Protein AF-A0A1A7XHV9-F1 (afdb_monomer_lite)

Secondary structure (DSSP, 8-state):
--EEEEEEPPPPS-HHHHTTSSS-HHHHHHHHHHHHHHHHHT-TTS----EEEEEE------HHHHHHHHTTTEEEEEEE-TTT--EEEEEEEESSTT--EEEEE-SS-EEETTGGGGTGGGGGGGGGG--TGGGGTTT--PPP--SPP--S--S-TTS--

Sequence (161 aa):
GVDLVNIHLFHDASNLIACNSSPSVYSGNRKNALRYVINRISDSRYTALPFFLFGDFNFRLDTLSVVEHLSIETEVQTVKKDSSNEVEKIICEEKDSTHQLVLHIEEKLFEYLHEAIFREDNGKALLKYDKEVRAFRDVIREEDIKFPPSYPYSEDHNQPT

Structure (mmCIF, N/CA/C/O backbone):
data_AF-A0A1A7XHV9-F1
#
_entry.id   AF-A0A1A7XHV9-F1
#
loop_
_atom_site.group_PDB
_atom_site.id
_atom_site.type_symbol
_atom_site.label_atom_id
_atom_site.label_alt_id
_atom_site.label_comp_id
_atom_site.label_asym_id
_atom_site.label_entity_id
_atom_site.label_seq_id
_atom_site.pdbx_PDB_ins_code
_atom_site.Cartn_x
_atom_site.Cartn_y
_atom_site.Cartn_z
_atom_site.occupancy
_atom_site.B_iso_or_equiv
_atom_site.auth_seq_id
_atom_site.auth_comp_id
_atom_site.auth_asym_id
_atom_site.auth_atom_id
_atom_site.pdbx_PDB_model_num
ATOM 1 N N . GLY A 1 1 ? 23.349 -9.654 -23.144 1.00 86.81 1 GLY A N 1
ATOM 2 C CA . GLY A 1 1 ? 23.500 -9.303 -21.720 1.00 86.81 1 GLY A CA 1
ATOM 3 C C . GLY A 1 1 ? 22.128 -9.205 -21.094 1.00 86.81 1 GLY A C 1
ATOM 4 O O . GLY A 1 1 ? 21.147 -9.318 -21.821 1.00 86.81 1 GLY A O 1
ATOM 5 N N . VAL A 1 2 ? 22.074 -9.026 -19.782 1.00 92.75 2 VAL A N 1
ATOM 6 C CA . VAL A 1 2 ? 20.850 -8.767 -19.020 1.00 92.75 2 VAL A CA 1
ATOM 7 C C . VAL A 1 2 ? 21.150 -7.641 -18.040 1.00 92.75 2 VAL A C 1
ATOM 9 O O . VAL A 1 2 ? 22.255 -7.610 -17.495 1.00 92.75 2 VAL A O 1
ATOM 12 N N . ASP A 1 3 ? 20.189 -6.752 -17.822 1.00 93.12 3 ASP A N 1
ATOM 13 C CA . ASP A 1 3 ? 20.319 -5.684 -16.836 1.00 93.12 3 ASP A CA 1
ATOM 14 C C . ASP A 1 3 ? 19.676 -6.098 -15.509 1.00 93.12 3 ASP A C 1
ATOM 16 O O . ASP A 1 3 ? 18.573 -6.642 -15.458 1.00 93.12 3 ASP A O 1
ATOM 20 N N . LEU A 1 4 ? 20.384 -5.841 -14.413 1.00 95.06 4 LEU A N 1
ATOM 21 C CA . LEU A 1 4 ? 19.911 -6.073 -13.053 1.00 95.06 4 LEU A CA 1
ATOM 22 C C . LEU A 1 4 ? 19.724 -4.710 -12.392 1.00 95.06 4 LEU A C 1
ATOM 24 O O . LEU A 1 4 ? 20.699 -3.989 -12.179 1.00 95.06 4 LEU A O 1
ATOM 28 N N . VAL A 1 5 ? 18.480 -4.344 -12.092 1.00 95.19 5 VAL A N 1
ATOM 29 C CA . VAL A 1 5 ? 18.136 -3.006 -11.601 1.00 95.19 5 VAL A CA 1
ATOM 30 C C . VAL A 1 5 ? 17.547 -3.115 -10.200 1.00 95.19 5 VAL A C 1
ATOM 32 O O . VAL A 1 5 ? 16.397 -3.515 -10.024 1.00 95.19 5 VAL A O 1
ATOM 35 N N . ASN A 1 6 ? 18.350 -2.733 -9.208 1.00 96.06 6 ASN A N 1
ATOM 36 C CA . ASN A 1 6 ? 17.900 -2.597 -7.828 1.00 96.06 6 ASN A CA 1
ATOM 37 C C . ASN A 1 6 ? 17.185 -1.249 -7.641 1.00 96.06 6 ASN A C 1
ATOM 39 O O . ASN A 1 6 ? 17.755 -0.201 -7.955 1.00 96.06 6 ASN A O 1
ATOM 43 N N . ILE A 1 7 ? 15.958 -1.266 -7.130 1.00 96.50 7 ILE A N 1
ATOM 44 C CA . ILE A 1 7 ? 15.119 -0.087 -6.919 1.00 96.50 7 ILE A CA 1
ATOM 45 C C . ILE A 1 7 ? 14.719 -0.015 -5.449 1.00 96.50 7 ILE A C 1
ATOM 47 O O . ILE A 1 7 ? 14.233 -0.984 -4.876 1.00 96.50 7 ILE A O 1
ATOM 51 N N . HIS A 1 8 ? 14.873 1.171 -4.865 1.00 97.31 8 HIS A N 1
ATOM 52 C CA . HIS A 1 8 ? 14.339 1.500 -3.550 1.00 97.31 8 HIS A CA 1
ATOM 53 C C . HIS A 1 8 ? 13.420 2.718 -3.691 1.00 97.31 8 HIS A C 1
ATOM 55 O O . HIS A 1 8 ? 13.885 3.815 -4.011 1.00 97.31 8 HIS A O 1
ATOM 61 N N . LEU A 1 9 ? 12.112 2.520 -3.522 1.00 97.19 9 LEU A N 1
ATOM 62 C CA . LEU A 1 9 ? 11.129 3.607 -3.540 1.00 97.19 9 LEU A CA 1
ATOM 63 C C . LEU A 1 9 ? 10.831 4.076 -2.115 1.00 97.19 9 LEU A C 1
ATOM 65 O O . LEU A 1 9 ? 11.051 3.360 -1.145 1.00 97.19 9 LEU A O 1
ATOM 69 N N . PHE A 1 10 ? 10.311 5.293 -1.990 1.00 96.38 10 PHE A N 1
ATOM 70 C CA . PHE A 1 10 ? 9.979 5.873 -0.693 1.00 96.38 10 PHE A CA 1
ATOM 71 C C . PHE A 1 10 ? 8.823 5.115 -0.009 1.00 96.38 10 PHE A C 1
ATOM 73 O O . PHE A 1 10 ? 7.878 4.641 -0.651 1.00 96.38 10 PHE A O 1
ATOM 80 N N . HIS A 1 11 ? 8.895 5.048 1.318 1.00 94.69 11 HIS A N 1
ATOM 81 C CA . HIS A 1 11 ? 7.859 4.477 2.169 1.00 94.69 11 HIS A CA 1
ATOM 82 C C . HIS A 1 11 ? 6.734 5.484 2.453 1.00 94.69 11 HIS A C 1
ATOM 84 O O . HIS A 1 11 ? 6.884 6.696 2.273 1.00 94.69 11 HIS A O 1
ATOM 90 N N . ASP A 1 12 ? 5.606 4.988 2.958 1.00 96.56 12 ASP A N 1
ATOM 91 C CA . ASP A 1 12 ? 4.508 5.842 3.412 1.00 96.56 12 ASP A CA 1
ATOM 92 C C . ASP A 1 12 ? 4.962 6.690 4.608 1.00 96.56 12 ASP A C 1
ATOM 94 O O . ASP A 1 12 ? 5.606 6.200 5.544 1.00 96.56 12 ASP A O 1
ATOM 98 N N . ALA A 1 13 ? 4.642 7.984 4.584 1.00 96.31 13 ALA A N 1
ATOM 99 C CA . ALA A 1 13 ? 4.944 8.862 5.709 1.00 96.31 13 ALA A CA 1
ATOM 100 C C . ALA A 1 13 ? 3.916 8.715 6.842 1.00 96.31 13 ALA A C 1
ATOM 102 O O . ALA A 1 13 ? 4.287 8.920 7.990 1.00 96.31 13 ALA A O 1
ATOM 103 N N . SER A 1 14 ? 2.677 8.312 6.548 1.00 97.38 14 SER A N 1
ATOM 104 C CA . SER A 1 14 ? 1.610 8.180 7.542 1.00 97.38 14 SER A CA 1
ATOM 105 C C . SER A 1 14 ? 0.632 7.069 7.170 1.00 97.38 14 SER A C 1
ATOM 107 O O . SER A 1 14 ? 0.031 7.118 6.093 1.00 97.38 14 SER A O 1
ATOM 109 N N . ASN A 1 15 ? 0.410 6.106 8.069 1.00 97.25 15 ASN A N 1
ATOM 110 C CA . ASN A 1 15 ? -0.617 5.077 7.859 1.00 97.25 15 ASN A CA 1
ATOM 111 C C . ASN A 1 15 ? -2.023 5.695 7.799 1.00 97.25 15 ASN A C 1
ATOM 113 O O . ASN A 1 15 ? -2.859 5.256 7.013 1.00 97.25 15 ASN A O 1
ATOM 117 N N . LEU A 1 16 ? -2.265 6.767 8.558 1.00 97.31 16 LEU A N 1
ATOM 118 C CA . LEU A 1 16 ? -3.538 7.493 8.562 1.00 97.31 16 LEU A CA 1
ATOM 119 C C . LEU A 1 16 ? -3.815 8.148 7.205 1.00 97.31 16 LEU A C 1
ATOM 121 O O . LEU A 1 16 ? -4.912 8.025 6.671 1.00 97.31 16 LEU A O 1
ATOM 125 N N . ILE A 1 17 ? -2.804 8.776 6.593 1.00 96.94 17 ILE A N 1
ATOM 126 C CA . ILE A 1 17 ? -2.943 9.331 5.237 1.00 96.94 17 ILE A CA 1
ATOM 127 C C . ILE A 1 17 ? -3.172 8.212 4.217 1.00 96.94 17 ILE A C 1
ATOM 129 O O . ILE A 1 17 ? -3.965 8.385 3.291 1.00 96.94 17 ILE A O 1
ATOM 133 N N . ALA A 1 18 ? -2.522 7.058 4.390 1.00 97.12 18 ALA A N 1
ATOM 134 C CA . ALA A 1 18 ? -2.743 5.904 3.525 1.00 97.12 18 ALA A CA 1
ATOM 135 C C . ALA A 1 18 ? -4.182 5.356 3.610 1.00 97.12 18 ALA A C 1
ATOM 137 O O . ALA A 1 18 ? -4.674 4.815 2.622 1.00 97.12 18 ALA A O 1
ATOM 138 N N . CYS A 1 19 ? -4.872 5.549 4.740 1.00 96.44 19 CYS A N 1
ATOM 139 C CA . CYS A 1 19 ? -6.276 5.172 4.927 1.00 96.44 19 CYS A CA 1
ATOM 140 C C . CYS A 1 19 ? -7.277 6.156 4.298 1.00 96.44 19 CYS A C 1
ATOM 142 O O . CYS A 1 19 ? -8.448 5.824 4.182 1.00 96.44 19 CYS A O 1
ATOM 144 N N . ASN A 1 20 ? -6.873 7.360 3.882 1.00 94.88 20 ASN A N 1
ATOM 145 C CA . ASN A 1 20 ? -7.834 8.377 3.427 1.00 94.88 20 ASN A CA 1
ATOM 146 C C . ASN A 1 20 ? -8.436 8.100 2.040 1.00 94.88 20 ASN A C 1
ATOM 148 O O . ASN A 1 20 ? -9.478 8.663 1.700 1.00 94.88 20 ASN A O 1
ATOM 152 N N . SER A 1 21 ? -7.772 7.297 1.203 1.00 95.88 21 SER A N 1
ATOM 153 C CA . SER A 1 21 ? -8.228 7.019 -0.159 1.00 95.88 21 SER A CA 1
ATOM 154 C C . SER A 1 21 ? -7.708 5.688 -0.693 1.00 95.88 21 SER A C 1
ATOM 156 O O . SER A 1 21 ? -6.637 5.217 -0.319 1.00 95.88 21 SER A O 1
ATOM 158 N N . SER A 1 22 ? -8.452 5.123 -1.644 1.00 94.62 22 SER A N 1
ATOM 159 C CA . SER A 1 22 ? -8.093 3.921 -2.394 1.00 94.62 22 SER A CA 1
ATOM 160 C C . SER A 1 22 ? -7.984 4.274 -3.889 1.00 94.62 22 SER A C 1
ATOM 162 O O . SER A 1 22 ? -9.007 4.575 -4.510 1.00 94.62 22 SER A O 1
ATOM 164 N N . PRO A 1 23 ? -6.780 4.267 -4.499 1.00 94.69 23 PRO A N 1
ATOM 165 C CA . PRO A 1 23 ? -5.467 4.073 -3.874 1.00 94.69 23 PRO A CA 1
ATOM 166 C C . PRO A 1 23 ? -5.023 5.290 -3.041 1.00 94.69 23 PRO A C 1
ATOM 168 O O . PRO A 1 23 ? -5.560 6.393 -3.184 1.00 94.69 23 PRO A O 1
ATOM 171 N N . SER A 1 24 ? -4.005 5.108 -2.198 1.00 96.56 24 SER A N 1
ATOM 172 C CA . SER A 1 24 ? -3.414 6.204 -1.423 1.00 96.56 24 SER A CA 1
ATOM 173 C C . SER A 1 24 ? -2.564 7.137 -2.295 1.00 96.56 24 SER A C 1
ATOM 175 O O . SER A 1 24 ? -2.094 6.774 -3.379 1.00 96.56 24 SER A O 1
ATOM 177 N N . VAL A 1 25 ? -2.292 8.346 -1.793 1.00 97.19 25 VAL A N 1
ATOM 178 C CA . VAL A 1 25 ? -1.363 9.285 -2.449 1.00 97.19 25 VAL A CA 1
ATOM 179 C C . VAL A 1 25 ? 0.047 8.695 -2.597 1.00 97.19 25 VAL A C 1
ATOM 181 O O . VAL A 1 25 ? 0.701 8.902 -3.621 1.00 97.19 25 VAL A O 1
ATOM 184 N N . TYR A 1 26 ? 0.509 7.908 -1.619 1.00 97.75 26 TYR A N 1
ATOM 185 C CA . TYR A 1 26 ? 1.831 7.278 -1.653 1.00 97.75 26 TYR A CA 1
ATOM 186 C C . TYR A 1 26 ? 1.934 6.240 -2.769 1.00 97.75 26 TYR A C 1
ATOM 188 O O . TYR A 1 26 ? 2.910 6.243 -3.519 1.00 97.75 26 TYR A O 1
ATOM 196 N N . SER A 1 27 ? 0.881 5.440 -2.945 1.00 96.81 27 SER A N 1
ATOM 197 C CA . SER A 1 27 ? 0.750 4.496 -4.053 1.00 96.81 27 SER A CA 1
ATOM 198 C C . SER A 1 27 ? 0.849 5.196 -5.414 1.00 96.81 27 SER A C 1
ATOM 200 O O . SER A 1 27 ? 1.628 4.798 -6.283 1.00 96.81 27 SER A O 1
ATOM 202 N N . GLY A 1 28 ? 0.140 6.320 -5.584 1.00 96.69 28 GLY A N 1
ATOM 203 C CA . GLY A 1 28 ? 0.221 7.141 -6.797 1.00 96.69 28 GLY A CA 1
ATOM 204 C C . GLY A 1 28 ? 1.627 7.694 -7.058 1.00 96.69 28 GLY A C 1
ATOM 205 O O . GLY A 1 28 ? 2.122 7.656 -8.187 1.00 96.69 28 GLY A O 1
ATOM 206 N N . ASN A 1 29 ? 2.311 8.151 -6.011 1.00 97.44 29 ASN A N 1
ATOM 207 C CA . ASN A 1 29 ? 3.679 8.644 -6.120 1.00 97.44 29 ASN A CA 1
ATOM 208 C C . ASN A 1 29 ? 4.659 7.515 -6.507 1.00 97.44 29 ASN A C 1
ATOM 210 O O . ASN A 1 29 ? 5.523 7.728 -7.362 1.00 97.44 29 ASN A O 1
ATOM 214 N N . ARG A 1 30 ? 4.509 6.302 -5.945 1.00 97.75 30 ARG A N 1
ATOM 215 C CA . ARG A 1 30 ? 5.372 5.149 -6.258 1.00 97.75 30 ARG A CA 1
ATOM 216 C C . ARG A 1 30 ? 5.141 4.688 -7.682 1.00 97.75 30 ARG A C 1
ATOM 218 O O . ARG A 1 30 ? 6.104 4.434 -8.406 1.00 97.75 30 ARG A O 1
ATOM 225 N N . LYS A 1 31 ? 3.875 4.692 -8.116 1.00 97.50 31 LYS A N 1
ATOM 226 C CA . LYS A 1 31 ? 3.494 4.447 -9.505 1.00 97.50 31 LYS A CA 1
ATOM 227 C C . LYS A 1 31 ? 4.269 5.348 -10.465 1.00 97.50 31 LYS A C 1
ATOM 229 O O . LYS A 1 31 ? 4.884 4.858 -11.412 1.00 97.50 31 LYS A O 1
ATOM 234 N N . ASN A 1 32 ? 4.258 6.655 -10.209 1.00 97.81 32 ASN A N 1
ATOM 235 C CA . ASN A 1 32 ? 4.943 7.635 -11.050 1.00 97.81 32 ASN A CA 1
ATOM 236 C C . ASN A 1 32 ? 6.467 7.444 -11.031 1.00 97.81 32 ASN A C 1
ATOM 238 O O . ASN A 1 32 ? 7.095 7.453 -12.091 1.00 97.81 32 ASN A O 1
ATOM 242 N N . ALA A 1 33 ? 7.053 7.219 -9.851 1.00 97.62 33 ALA A N 1
ATOM 243 C CA . ALA A 1 33 ? 8.491 7.015 -9.691 1.00 97.62 33 ALA A CA 1
ATOM 244 C C . ALA A 1 33 ? 8.987 5.761 -10.429 1.00 97.62 33 ALA A C 1
ATOM 246 O O . ALA A 1 33 ? 9.916 5.845 -11.233 1.00 97.62 33 ALA A O 1
ATOM 247 N N . LEU A 1 34 ? 8.336 4.611 -10.231 1.00 97.44 34 LEU A N 1
ATOM 248 C CA . LEU A 1 34 ? 8.731 3.374 -10.902 1.00 97.44 34 LEU A CA 1
ATOM 249 C C . LEU A 1 34 ? 8.507 3.453 -12.415 1.00 97.44 34 LEU A C 1
ATOM 251 O O . LEU A 1 34 ? 9.363 3.024 -13.186 1.00 97.44 34 LEU A O 1
ATOM 255 N N . ARG A 1 35 ? 7.400 4.062 -12.865 1.00 97.31 35 ARG A N 1
ATOM 256 C CA . ARG A 1 35 ? 7.140 4.256 -14.299 1.00 97.31 35 ARG A CA 1
ATOM 257 C C . ARG A 1 35 ? 8.221 5.114 -14.953 1.00 97.31 35 ARG A C 1
ATOM 259 O O . ARG A 1 35 ? 8.656 4.800 -16.058 1.00 97.31 35 ARG A O 1
ATOM 266 N N . TYR A 1 36 ? 8.675 6.164 -14.271 1.00 96.69 36 TYR A N 1
ATOM 267 C CA . TYR A 1 36 ? 9.789 6.984 -14.738 1.00 96.69 36 TYR A CA 1
ATOM 268 C C . TYR A 1 36 ? 11.075 6.158 -14.895 1.00 96.69 36 TYR A C 1
ATOM 270 O O . TYR A 1 36 ? 11.721 6.241 -15.940 1.00 96.69 36 TYR A O 1
ATOM 278 N N . VAL A 1 37 ? 11.413 5.320 -13.908 1.00 95.31 37 VAL A N 1
ATOM 279 C CA . VAL A 1 37 ? 12.592 4.438 -13.974 1.00 95.31 37 VAL A CA 1
ATOM 280 C C . VAL A 1 37 ? 12.484 3.456 -15.143 1.00 95.31 37 VAL A C 1
ATOM 282 O O . VAL A 1 37 ? 13.408 3.390 -15.952 1.00 95.31 37 VAL A O 1
ATOM 285 N N . ILE 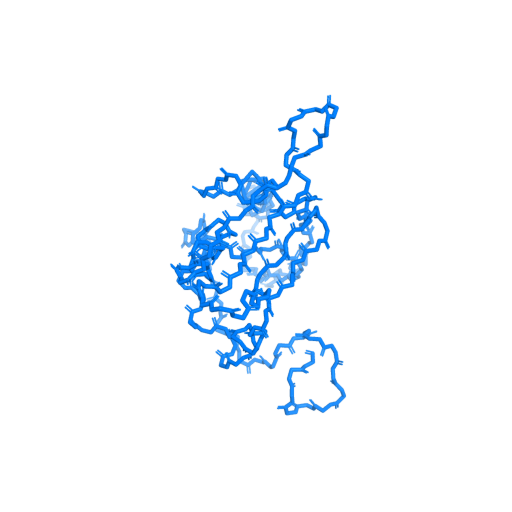A 1 38 ? 11.348 2.764 -15.292 1.00 95.19 38 ILE A N 1
ATOM 286 C CA . ILE A 1 38 ? 11.108 1.806 -16.388 1.00 95.19 38 ILE A CA 1
ATOM 287 C C . ILE A 1 38 ? 11.257 2.485 -17.754 1.00 95.19 38 ILE A C 1
ATOM 289 O O . ILE A 1 38 ? 11.944 1.966 -18.635 1.00 95.19 38 ILE A O 1
ATOM 293 N N . ASN A 1 39 ? 10.669 3.672 -17.926 1.00 94.25 39 ASN A N 1
ATOM 294 C CA . ASN A 1 39 ? 10.779 4.433 -19.170 1.00 94.25 39 ASN A CA 1
ATOM 295 C C . ASN A 1 39 ? 12.225 4.854 -19.464 1.00 94.25 39 ASN A C 1
ATOM 297 O O . ASN A 1 39 ? 12.612 4.949 -20.626 1.00 94.25 39 ASN A O 1
ATOM 301 N N . ARG A 1 40 ? 13.028 5.112 -18.425 1.00 92.81 40 ARG A N 1
ATOM 302 C CA . ARG A 1 40 ? 14.420 5.542 -18.580 1.00 92.81 40 ARG A CA 1
ATOM 303 C C . ARG A 1 40 ? 15.343 4.403 -18.996 1.00 92.81 40 ARG A C 1
ATOM 305 O O . ARG A 1 40 ? 16.225 4.633 -19.817 1.00 92.81 40 ARG A O 1
ATOM 312 N N . ILE A 1 41 ? 15.144 3.208 -18.444 1.00 92.19 41 ILE A N 1
ATOM 313 C CA . ILE A 1 41 ? 15.928 2.017 -18.810 1.00 92.19 41 ILE A CA 1
ATOM 314 C C . ILE A 1 41 ? 15.458 1.398 -20.133 1.00 92.19 41 ILE A C 1
ATOM 316 O O . ILE A 1 41 ? 16.247 0.774 -20.828 1.00 92.19 41 ILE A O 1
ATOM 320 N N . SER A 1 42 ? 14.201 1.635 -20.522 1.00 91.56 42 SER A N 1
ATOM 321 C CA . SER A 1 42 ? 13.618 1.173 -21.795 1.00 91.56 42 SER A CA 1
ATOM 322 C C . SER A 1 42 ? 13.688 2.234 -22.902 1.00 91.56 42 SER A C 1
ATOM 324 O O . SER A 1 42 ? 12.909 2.210 -23.856 1.00 91.56 42 SER A O 1
ATOM 326 N N . ASP A 1 43 ? 14.575 3.218 -22.760 1.00 91.12 43 ASP A N 1
ATOM 327 C CA . ASP A 1 43 ? 14.690 4.339 -23.686 1.00 91.12 43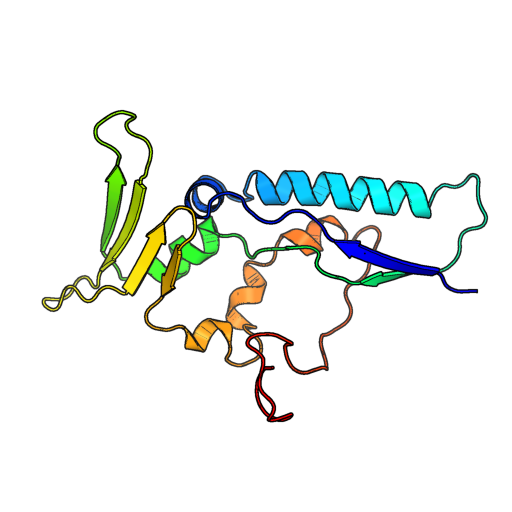 ASP A CA 1
ATOM 328 C C . ASP A 1 43 ? 15.197 3.862 -25.054 1.00 91.12 43 ASP A C 1
ATOM 330 O O . ASP A 1 43 ? 16.329 3.402 -25.195 1.00 91.12 43 ASP A O 1
ATOM 334 N N . SER A 1 44 ? 14.349 4.015 -26.077 1.00 88.75 44 SER A N 1
ATOM 335 C CA . SER A 1 44 ? 14.580 3.541 -27.453 1.00 88.75 44 SER A CA 1
ATOM 336 C C . SER A 1 44 ? 15.855 4.060 -28.130 1.00 88.75 44 SER A C 1
ATOM 338 O O . SER A 1 44 ? 16.246 3.548 -29.177 1.00 88.75 44 SER A O 1
ATOM 340 N N . ARG A 1 45 ? 16.510 5.077 -27.557 1.00 92.88 45 ARG A N 1
ATOM 341 C CA . ARG A 1 45 ? 17.804 5.582 -28.035 1.00 92.88 45 ARG A CA 1
ATOM 342 C C . ARG A 1 45 ? 18.960 4.620 -27.758 1.00 92.88 45 ARG A C 1
ATOM 344 O O . ARG A 1 45 ? 20.024 4.787 -28.350 1.00 92.88 45 ARG A O 1
ATOM 351 N N . TYR A 1 46 ? 18.771 3.652 -26.866 1.00 88.88 46 TYR A N 1
ATOM 352 C CA . TYR A 1 46 ? 19.767 2.653 -26.499 1.00 88.88 46 TYR A CA 1
ATOM 353 C C . TYR A 1 46 ? 19.305 1.252 -26.911 1.00 88.88 46 TYR A C 1
ATOM 355 O O . TYR A 1 46 ? 18.119 1.000 -27.124 1.00 88.88 46 TYR A O 1
ATOM 363 N N . THR A 1 47 ? 20.253 0.322 -27.032 1.00 88.69 47 THR A N 1
ATOM 364 C CA . THR A 1 47 ? 19.941 -1.084 -27.301 1.00 88.69 47 THR A CA 1
ATOM 365 C C . THR A 1 47 ? 19.114 -1.657 -26.156 1.00 88.69 47 THR A C 1
ATOM 367 O O . THR A 1 47 ? 19.584 -1.700 -25.022 1.00 88.69 47 THR A O 1
ATOM 370 N N . ALA A 1 48 ? 17.912 -2.143 -26.460 1.00 87.88 48 ALA A N 1
ATOM 371 C CA . ALA A 1 48 ? 17.070 -2.806 -25.477 1.00 87.88 48 ALA A CA 1
ATOM 372 C C . ALA A 1 48 ? 17.697 -4.139 -25.043 1.00 87.88 48 ALA A C 1
ATOM 374 O O . ALA A 1 48 ? 17.955 -5.019 -25.870 1.00 87.88 48 ALA A O 1
ATOM 375 N N . LEU A 1 49 ? 17.912 -4.291 -23.739 1.00 90.44 49 LEU A N 1
ATOM 376 C CA . LEU A 1 49 ? 18.257 -5.557 -23.107 1.00 90.44 49 LEU A CA 1
ATOM 377 C C . LEU A 1 49 ? 17.099 -6.005 -22.208 1.00 90.44 49 LEU A C 1
ATOM 379 O O . LEU A 1 49 ? 16.401 -5.165 -21.639 1.00 90.44 49 LEU A O 1
ATOM 383 N N . PRO A 1 50 ? 16.878 -7.321 -22.052 1.00 91.94 50 PRO A N 1
ATOM 384 C CA . PRO A 1 50 ? 16.031 -7.824 -20.980 1.00 91.94 50 PRO A CA 1
ATOM 385 C C . PRO A 1 50 ? 16.559 -7.336 -19.627 1.00 91.94 50 PRO A C 1
ATOM 387 O O . PRO A 1 50 ? 17.774 -7.326 -19.414 1.00 91.94 50 PRO A O 1
ATOM 390 N N . PHE A 1 51 ? 15.659 -6.978 -18.712 1.00 93.12 51 PHE A N 1
ATOM 391 C CA . PHE A 1 51 ? 16.025 -6.532 -17.371 1.00 93.12 51 PHE A CA 1
ATOM 392 C C . PHE A 1 51 ? 15.214 -7.241 -16.286 1.00 93.12 51 PHE A C 1
ATOM 394 O O . PHE A 1 51 ? 14.061 -7.616 -16.498 1.00 93.12 51 PHE A O 1
ATOM 401 N N . PHE A 1 52 ? 15.821 -7.382 -15.111 1.00 94.56 52 PHE A N 1
ATOM 402 C CA . PHE A 1 52 ? 15.154 -7.792 -13.879 1.00 94.56 52 PHE A CA 1
ATOM 403 C C . PHE A 1 52 ? 15.112 -6.610 -12.915 1.00 94.56 52 PHE A C 1
ATOM 405 O O . PHE A 1 52 ? 16.151 -6.024 -12.600 1.00 94.56 52 PHE A O 1
ATOM 412 N N . LEU A 1 53 ? 13.909 -6.273 -12.449 1.00 94.88 53 LEU A N 1
ATOM 413 C CA . LEU A 1 53 ? 13.702 -5.294 -11.385 1.00 94.88 53 LEU A CA 1
ATOM 414 C C . LEU A 1 53 ? 13.575 -6.028 -10.055 1.00 94.88 53 LEU A C 1
ATOM 416 O O . LEU A 1 53 ? 12.829 -7.000 -9.957 1.00 94.88 53 LEU A O 1
ATOM 420 N N . PHE A 1 54 ? 14.276 -5.550 -9.037 1.00 93.50 54 PHE A N 1
ATOM 421 C CA . PHE A 1 54 ? 14.192 -6.075 -7.676 1.00 93.50 54 PHE A CA 1
ATOM 422 C C . PHE A 1 54 ? 14.525 -4.971 -6.672 1.00 93.50 54 PHE A C 1
ATOM 424 O O . PHE A 1 54 ? 14.969 -3.893 -7.063 1.00 93.50 54 PHE A O 1
ATOM 431 N N . GLY A 1 55 ? 14.324 -5.242 -5.385 1.00 92.75 55 GLY A N 1
ATOM 432 C CA . GLY A 1 55 ? 14.625 -4.311 -4.300 1.00 92.75 55 GLY A CA 1
ATOM 433 C C . GLY A 1 55 ? 13.401 -3.999 -3.448 1.00 92.75 55 GLY A C 1
ATOM 434 O O . GLY A 1 55 ? 12.409 -4.727 -3.476 1.00 92.75 55 GLY A O 1
ATOM 435 N N . ASP A 1 56 ? 13.489 -2.917 -2.681 1.00 93.44 56 ASP A N 1
ATOM 436 C CA . ASP A 1 56 ? 12.402 -2.449 -1.827 1.00 93.44 56 ASP A CA 1
ATOM 437 C C . ASP A 1 56 ? 11.537 -1.428 -2.575 1.00 93.44 56 ASP A C 1
ATOM 439 O O . ASP A 1 56 ? 11.752 -0.211 -2.535 1.00 93.44 56 ASP A O 1
ATOM 443 N N . PHE A 1 57 ? 10.522 -1.921 -3.280 1.00 94.75 57 PHE A N 1
ATOM 444 C CA . PHE A 1 57 ? 9.549 -1.046 -3.927 1.00 94.75 57 PHE A CA 1
ATOM 445 C C . PHE A 1 57 ? 8.658 -0.302 -2.928 1.00 94.75 57 PHE A C 1
ATOM 447 O O . PHE A 1 57 ? 7.915 0.582 -3.346 1.00 94.75 57 PHE A O 1
ATOM 454 N N . ASN A 1 58 ? 8.679 -0.650 -1.636 1.00 94.94 58 ASN A N 1
ATOM 455 C CA . ASN A 1 58 ? 7.768 -0.120 -0.626 1.00 94.94 58 ASN A CA 1
ATOM 456 C C . ASN A 1 58 ? 6.282 -0.208 -1.022 1.00 94.94 58 ASN A C 1
ATOM 458 O O . ASN A 1 58 ? 5.458 0.559 -0.517 1.00 94.94 58 ASN A O 1
ATOM 462 N N . PHE A 1 59 ? 5.932 -1.133 -1.924 1.00 94.88 59 PHE A N 1
ATOM 463 C CA . PHE A 1 59 ? 4.548 -1.386 -2.305 1.00 94.88 59 PHE A CA 1
ATOM 464 C C . PHE A 1 59 ? 3.769 -1.815 -1.073 1.00 94.88 59 PHE A C 1
ATOM 466 O O . PHE A 1 59 ? 4.235 -2.610 -0.257 1.00 94.88 59 PHE A O 1
ATOM 473 N N . ARG A 1 60 ? 2.575 -1.253 -0.932 1.00 95.00 60 ARG A N 1
ATOM 474 C CA . ARG A 1 60 ? 1.649 -1.589 0.141 1.00 95.00 60 ARG A CA 1
ATOM 475 C C . ARG A 1 60 ? 0.413 -2.216 -0.475 1.00 95.00 60 ARG A C 1
ATOM 477 O O . ARG A 1 60 ? 0.053 -1.922 -1.616 1.00 95.00 60 ARG A O 1
ATOM 484 N N . LEU A 1 61 ? -0.264 -3.044 0.311 1.00 95.12 61 LEU A N 1
ATOM 485 C CA . LEU A 1 61 ? -1.660 -3.344 0.032 1.00 95.12 61 LEU A CA 1
ATOM 486 C C . LEU A 1 61 ? -2.467 -2.042 0.069 1.00 95.12 61 LEU A C 1
ATOM 488 O O . LEU A 1 61 ? -2.056 -1.060 0.685 1.00 95.12 61 LEU A O 1
ATOM 492 N N . ASP A 1 62 ? -3.630 -2.037 -0.572 1.00 97.06 62 ASP A N 1
ATOM 493 C CA . ASP A 1 62 ? -4.565 -0.924 -0.469 1.00 97.06 62 ASP A CA 1
ATOM 494 C C . ASP A 1 62 ? -5.032 -0.743 0.984 1.00 97.06 62 ASP A C 1
ATOM 496 O O . ASP A 1 62 ? -5.949 -1.430 1.435 1.00 97.06 62 ASP A O 1
ATOM 500 N N . THR A 1 63 ? -4.366 0.155 1.717 1.00 96.56 63 THR A N 1
ATOM 501 C CA . THR A 1 63 ? -4.521 0.306 3.167 1.00 96.56 63 THR A CA 1
ATOM 502 C C . THR A 1 63 ? -5.967 0.565 3.561 1.00 96.56 63 THR A C 1
ATOM 504 O O . THR A 1 63 ? -6.453 -0.092 4.473 1.00 96.56 63 THR A O 1
ATOM 507 N N . LEU A 1 64 ? -6.680 1.447 2.852 1.00 96.94 64 LEU A N 1
ATOM 508 C CA . LEU A 1 64 ? -8.096 1.700 3.122 1.00 96.94 64 LEU A CA 1
ATOM 509 C C . LEU A 1 64 ? -8.921 0.412 2.978 1.00 96.94 64 LEU A C 1
ATOM 511 O O . LEU A 1 64 ? -9.614 0.025 3.913 1.00 96.94 64 LEU A O 1
ATOM 515 N N . SER A 1 65 ? -8.783 -0.297 1.852 1.00 97.19 65 SER A N 1
ATOM 516 C CA . SER A 1 65 ? -9.536 -1.542 1.625 1.00 97.19 65 SER A CA 1
ATOM 517 C C . SER A 1 65 ? -9.181 -2.648 2.635 1.00 97.19 65 SER A C 1
ATOM 519 O O . SER A 1 65 ? -10.032 -3.468 2.981 1.00 97.19 65 SER A O 1
ATOM 521 N N . VAL A 1 66 ? -7.924 -2.706 3.089 1.00 96.56 66 VAL A N 1
ATOM 522 C CA . VAL A 1 66 ? -7.483 -3.649 4.128 1.00 96.56 66 VAL A CA 1
ATOM 523 C C . VAL A 1 66 ? -8.099 -3.278 5.470 1.00 96.56 66 VAL A C 1
ATOM 525 O O . VAL A 1 66 ? -8.686 -4.140 6.110 1.00 96.56 66 VAL A O 1
ATOM 528 N N . VAL A 1 67 ? -8.023 -2.014 5.883 1.00 96.44 67 VAL A N 1
ATOM 529 C CA . VAL A 1 67 ? -8.585 -1.544 7.156 1.00 96.44 67 VAL A CA 1
ATOM 530 C C . VAL A 1 67 ? -10.093 -1.764 7.206 1.00 96.44 67 VAL A C 1
ATOM 532 O O . VAL A 1 67 ? -10.584 -2.302 8.193 1.00 96.44 67 VAL A O 1
ATOM 535 N N . GLU A 1 68 ? -10.822 -1.456 6.131 1.00 96.06 68 GLU A N 1
ATOM 536 C CA . GLU A 1 68 ? -12.255 -1.763 6.012 1.00 96.06 68 GLU A CA 1
ATOM 537 C C . GLU A 1 68 ? -12.537 -3.261 6.191 1.00 96.06 68 GLU A C 1
ATOM 539 O O . GLU A 1 68 ? -13.477 -3.629 6.886 1.00 96.06 68 GLU A O 1
ATOM 544 N N . HIS A 1 69 ? -11.709 -4.137 5.611 1.00 95.62 69 HIS A N 1
ATOM 545 C CA . HIS A 1 69 ? -11.857 -5.586 5.759 1.00 95.62 69 HIS A CA 1
ATOM 546 C C . HIS A 1 69 ? -11.560 -6.075 7.181 1.00 95.62 69 HIS A C 1
ATOM 548 O O . HIS A 1 69 ? -12.301 -6.904 7.704 1.00 95.62 69 HIS A O 1
ATOM 554 N N . LEU A 1 70 ? -10.504 -5.564 7.813 1.00 95.06 70 LEU A N 1
ATOM 555 C CA . LEU A 1 70 ? -10.117 -5.959 9.170 1.00 95.06 70 LEU A CA 1
ATOM 556 C C . LEU A 1 70 ? -11.080 -5.421 10.241 1.00 95.06 70 LEU A C 1
ATOM 558 O O . LEU A 1 70 ? -11.084 -5.935 11.355 1.00 95.06 70 LEU A O 1
ATOM 562 N N . SER A 1 71 ? -11.898 -4.417 9.905 1.00 94.56 71 SER A N 1
ATOM 563 C CA . SER A 1 71 ? -12.822 -3.742 10.828 1.00 94.56 71 SER A CA 1
ATOM 564 C C . SER A 1 71 ? -14.309 -4.077 10.616 1.00 94.56 71 SER A C 1
ATOM 566 O O . SER A 1 71 ? -15.154 -3.531 11.326 1.00 94.56 71 SER A O 1
ATOM 568 N N . ILE A 1 72 ? -14.664 -4.998 9.704 1.00 92.69 72 ILE A N 1
ATOM 569 C CA . ILE A 1 72 ? -16.069 -5.319 9.341 1.00 92.69 72 ILE A CA 1
ATOM 570 C C . ILE A 1 72 ? -16.970 -5.570 10.566 1.00 92.69 72 ILE A C 1
ATOM 572 O O . ILE A 1 72 ? -18.100 -5.075 10.637 1.00 92.69 72 ILE A O 1
ATOM 576 N N . GLU A 1 73 ? -16.486 -6.338 11.540 1.00 90.56 73 GLU A N 1
ATOM 577 C CA . GLU A 1 73 ? -17.263 -6.746 12.719 1.00 90.56 73 GLU A CA 1
ATOM 578 C C . GLU A 1 73 ? -16.974 -5.900 13.968 1.00 90.56 73 GLU A C 1
ATOM 580 O O . GLU A 1 73 ? -17.473 -6.194 15.049 1.00 90.56 73 GLU A O 1
ATOM 585 N N . THR A 1 74 ? -16.255 -4.790 13.804 1.00 93.62 74 THR A N 1
ATOM 586 C CA . THR A 1 74 ? -15.811 -3.914 14.899 1.00 93.62 74 THR A CA 1
ATOM 587 C C . THR A 1 74 ? -16.577 -2.591 14.936 1.00 93.62 74 THR A C 1
ATOM 589 O O . THR A 1 74 ? -17.240 -2.206 13.967 1.00 93.62 74 THR A O 1
ATOM 592 N N . GLU A 1 75 ? -16.522 -1.897 16.066 1.00 94.31 75 GLU A N 1
ATOM 593 C CA . GLU A 1 75 ? -16.881 -0.489 16.184 1.00 94.31 75 GLU A CA 1
ATOM 594 C C . GLU A 1 75 ? -15.639 0.372 15.920 1.00 94.31 75 GLU A C 1
ATOM 596 O O . GLU A 1 75 ? -14.621 0.230 16.593 1.00 94.31 75 GLU A O 1
ATOM 601 N N . VAL A 1 76 ? -15.717 1.252 14.916 1.00 94.81 76 VAL A N 1
ATOM 602 C CA . VAL A 1 76 ? -14.594 2.097 14.486 1.00 94.81 76 VAL A CA 1
ATOM 603 C C . VAL A 1 76 ? -14.709 3.479 15.116 1.00 94.81 76 VAL A C 1
ATOM 605 O O . VAL A 1 76 ? -15.703 4.182 14.928 1.00 94.81 76 VAL A O 1
ATOM 608 N N . GLN A 1 77 ? -13.654 3.896 15.805 1.00 94.31 77 GLN A N 1
ATOM 609 C CA . GLN A 1 77 ? -13.524 5.199 16.435 1.00 94.31 77 GLN A CA 1
ATOM 610 C C . GLN A 1 77 ? -12.318 5.947 15.868 1.00 94.31 77 GLN A C 1
ATOM 612 O O . GLN A 1 77 ? -11.204 5.429 15.789 1.00 94.31 77 GLN A O 1
ATOM 617 N N . THR A 1 78 ? -12.536 7.211 15.515 1.00 94.25 78 THR A N 1
ATOM 618 C CA . THR A 1 78 ? -11.490 8.098 15.002 1.00 94.25 78 THR A CA 1
ATOM 619 C C . THR A 1 78 ? -11.251 9.208 16.008 1.00 94.25 78 THR A C 1
ATOM 621 O O . THR A 1 78 ? -12.116 10.064 16.210 1.00 94.25 78 THR A O 1
ATOM 624 N N . VAL A 1 79 ? -10.067 9.224 16.615 1.00 94.00 79 VAL A N 1
ATOM 625 C CA . VAL A 1 79 ? -9.662 10.286 17.540 1.00 94.00 79 VAL A CA 1
ATOM 626 C C . VAL A 1 79 ? -8.912 11.351 16.760 1.00 94.00 79 VAL A C 1
ATOM 628 O O . VAL A 1 79 ? -8.075 11.052 15.906 1.00 94.00 79 VAL A O 1
ATOM 631 N N . LYS A 1 80 ? -9.244 12.608 17.035 1.00 93.12 80 LYS A N 1
ATOM 632 C CA . LYS A 1 80 ? -8.690 13.768 16.346 1.00 93.12 80 LYS A CA 1
ATOM 633 C C . LYS A 1 80 ? -7.916 14.639 17.316 1.00 93.12 80 LYS A C 1
ATOM 635 O O . LYS A 1 80 ? -8.283 14.727 18.482 1.00 93.12 80 LYS A O 1
ATOM 640 N N . LYS A 1 81 ? -6.906 15.336 16.803 1.00 88.88 81 LYS A N 1
ATOM 641 C CA . LYS A 1 81 ? -6.162 16.334 17.572 1.00 88.88 81 LYS A CA 1
ATOM 642 C C . LYS A 1 81 ? -7.059 17.526 17.887 1.00 88.88 81 LYS A C 1
ATOM 644 O O . LYS A 1 81 ? -7.659 18.104 16.974 1.00 88.88 81 LYS A O 1
ATOM 649 N N . ASP A 1 82 ? -7.054 17.951 19.147 1.00 83.12 82 ASP A N 1
ATOM 650 C CA . ASP A 1 82 ? -7.828 19.102 19.636 1.00 83.12 82 ASP A CA 1
ATOM 651 C C . ASP A 1 82 ? -7.522 20.403 18.873 1.00 83.12 82 ASP A C 1
ATOM 653 O O . ASP A 1 82 ? -8.370 21.286 18.758 1.00 83.12 82 ASP A O 1
ATOM 657 N N . SER A 1 83 ? -6.306 20.530 18.334 1.00 84.12 83 SER A N 1
ATOM 658 C CA . SER A 1 83 ? -5.806 21.751 17.697 1.00 84.12 83 SER A CA 1
ATOM 659 C C . SER A 1 83 ? -6.061 21.854 16.190 1.00 84.12 83 SER A C 1
ATOM 661 O O . SER A 1 83 ? -6.091 22.972 15.675 1.00 84.12 83 SER A O 1
ATOM 663 N N . SER A 1 84 ? -6.224 20.737 15.470 1.00 82.75 84 SER A N 1
ATOM 664 C CA . SER A 1 84 ? -6.249 20.734 13.994 1.00 82.75 84 SER A CA 1
ATOM 665 C C . SER A 1 84 ? -7.404 19.951 13.364 1.00 82.75 84 SER A C 1
ATOM 667 O O . SER A 1 84 ? -7.552 19.994 12.144 1.00 82.75 84 SER A O 1
ATOM 669 N N . ASN A 1 85 ? -8.239 19.250 14.149 1.00 82.69 85 ASN A N 1
ATOM 670 C CA . ASN A 1 85 ? -9.277 18.328 13.645 1.00 82.69 85 ASN A CA 1
ATOM 671 C C . ASN A 1 85 ? -8.712 17.245 12.691 1.00 82.69 85 ASN A C 1
ATOM 673 O O . ASN A 1 85 ? -9.469 16.543 12.017 1.00 82.69 85 ASN A O 1
ATOM 677 N N . GLU A 1 86 ? -7.386 17.101 12.641 1.00 89.00 86 GLU A N 1
ATOM 678 C CA . GLU A 1 86 ? -6.689 16.029 11.947 1.00 89.00 86 GLU A CA 1
ATOM 679 C C . GLU A 1 86 ? -6.837 14.746 12.752 1.00 89.00 86 GLU A C 1
ATOM 681 O O . GLU A 1 86 ? -6.817 14.764 13.984 1.00 89.00 86 GLU A O 1
ATOM 686 N N . VAL A 1 87 ? -6.973 13.627 12.047 1.00 93.25 87 VAL A N 1
ATOM 687 C CA . VAL A 1 87 ? -7.006 12.309 12.675 1.00 93.25 87 VAL A CA 1
ATOM 688 C C . VAL A 1 87 ? -5.651 12.033 13.319 1.00 93.25 87 VAL A C 1
ATOM 690 O O . VAL A 1 87 ? -4.617 12.124 12.660 1.00 93.25 87 VAL A O 1
ATOM 693 N N . GLU A 1 88 ? -5.669 11.709 14.606 1.00 95.38 88 GLU A N 1
ATOM 694 C CA . GLU A 1 88 ? -4.496 11.299 15.377 1.00 95.38 88 GLU A CA 1
ATOM 695 C C . GLU A 1 88 ? -4.362 9.781 15.421 1.00 95.38 88 GLU A C 1
ATOM 697 O O . GLU A 1 88 ? -3.257 9.259 15.302 1.00 95.38 88 GLU A O 1
ATOM 702 N N . LYS A 1 89 ? -5.492 9.080 15.560 1.00 96.81 89 LYS A N 1
ATOM 703 C CA . LYS A 1 89 ? -5.531 7.620 15.601 1.00 96.81 89 LYS A CA 1
ATOM 704 C C . LYS A 1 89 ? -6.883 7.059 15.180 1.00 96.81 89 LYS A C 1
ATOM 706 O O . LYS A 1 89 ? -7.919 7.713 15.338 1.00 96.81 89 LYS A O 1
ATOM 711 N N . ILE A 1 90 ? -6.853 5.836 14.665 1.00 97.38 90 ILE A N 1
ATOM 712 C CA . ILE A 1 90 ? -8.025 5.013 14.359 1.00 97.38 90 ILE A CA 1
ATOM 713 C C . ILE A 1 90 ? -7.971 3.795 15.278 1.00 97.38 90 ILE A C 1
ATOM 715 O O . ILE A 1 90 ? -6.952 3.108 15.340 1.00 97.38 90 ILE A O 1
ATOM 719 N N . ILE A 1 91 ? -9.063 3.552 15.992 1.00 97.25 91 ILE A N 1
ATOM 720 C CA . ILE A 1 91 ? -9.236 2.449 16.933 1.00 97.25 91 ILE A CA 1
ATOM 721 C C . ILE A 1 91 ? -10.442 1.634 16.477 1.00 97.25 91 ILE A C 1
ATOM 723 O O . ILE A 1 91 ? -11.483 2.204 16.164 1.00 97.25 91 ILE A O 1
ATOM 727 N N . CYS A 1 92 ? -10.303 0.314 16.427 1.00 96.81 92 CYS A N 1
ATOM 728 C CA . CYS A 1 92 ? -11.409 -0.599 16.166 1.00 96.81 92 CYS A CA 1
ATOM 729 C C . CYS A 1 92 ? -11.525 -1.593 17.317 1.00 96.81 92 CYS A C 1
ATOM 731 O O . CYS A 1 92 ? -10.551 -2.286 17.618 1.00 96.81 92 CYS A O 1
ATOM 733 N N . GLU A 1 93 ? -12.702 -1.677 17.926 1.00 96.31 93 GLU A N 1
ATOM 734 C CA . GLU A 1 93 ? -12.986 -2.558 19.064 1.00 96.31 93 GLU A CA 1
ATOM 735 C C . GLU A 1 93 ? -14.085 -3.563 18.715 1.00 96.31 93 GLU A C 1
ATOM 737 O O . GLU A 1 93 ? -14.951 -3.289 17.882 1.00 96.31 93 GLU A O 1
ATOM 742 N N . GLU A 1 94 ? -14.073 -4.742 19.333 1.00 92.88 94 GLU A N 1
ATOM 743 C CA . GLU A 1 94 ? -15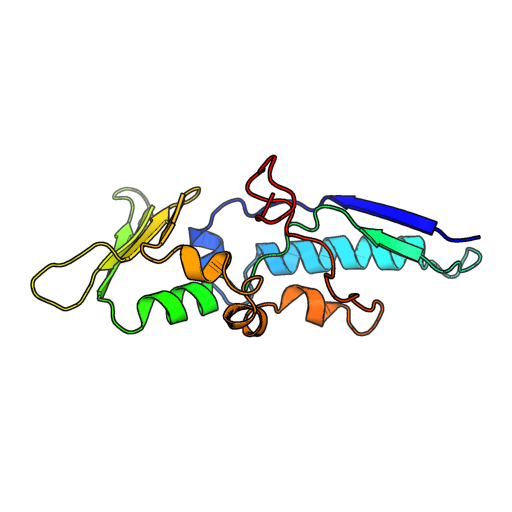.176 -5.694 19.185 1.00 92.88 94 GLU A CA 1
ATOM 744 C C . GLU A 1 94 ? -16.505 -5.084 19.658 1.00 92.88 94 GLU A C 1
ATOM 746 O O . GLU A 1 94 ? -16.559 -4.318 20.618 1.00 92.88 94 GLU A O 1
ATOM 751 N N . LYS A 1 95 ? -17.605 -5.439 18.982 1.00 87.88 95 LYS A N 1
ATOM 752 C CA . LYS A 1 95 ? -18.961 -4.958 19.319 1.00 87.88 95 LYS A CA 1
ATOM 753 C C . LYS A 1 95 ? -19.560 -5.632 20.554 1.00 87.88 95 LYS A C 1
ATOM 755 O O . LYS A 1 95 ? -20.692 -5.325 20.932 1.00 87.88 95 LYS A O 1
ATOM 760 N N . ASP A 1 96 ? -18.875 -6.627 21.101 1.00 85.50 96 ASP A N 1
ATOM 761 C CA . ASP A 1 96 ? -19.352 -7.373 22.251 1.00 85.50 96 ASP A CA 1
ATOM 762 C C . ASP A 1 96 ? -19.029 -6.643 23.566 1.00 85.50 96 ASP A C 1
ATOM 764 O O . ASP A 1 96 ? -18.465 -5.552 23.591 1.00 85.50 96 ASP A O 1
ATOM 768 N N . SER A 1 97 ? -19.410 -7.236 24.696 1.00 80.38 97 SER A N 1
ATOM 769 C CA . SER A 1 97 ? -19.192 -6.622 26.009 1.00 80.38 97 SER A CA 1
ATOM 770 C C . SER A 1 97 ? -17.720 -6.509 26.423 1.00 80.38 97 SER A C 1
ATOM 772 O O . SER A 1 97 ? -17.441 -5.897 27.453 1.00 80.38 97 SER A O 1
ATOM 774 N N . THR A 1 98 ? -16.793 -7.147 25.703 1.00 83.69 98 THR A N 1
ATOM 775 C CA . THR A 1 98 ? -15.366 -7.118 26.040 1.00 83.69 98 THR A CA 1
ATOM 776 C C . THR A 1 98 ? -14.690 -5.844 25.552 1.00 83.69 98 THR A C 1
ATOM 778 O O . THR A 1 98 ? -13.702 -5.438 26.165 1.00 83.69 98 THR A O 1
ATOM 781 N N . HIS A 1 99 ? -15.226 -5.214 24.495 1.00 86.81 99 HIS A N 1
ATOM 782 C CA . HIS A 1 99 ? -14.614 -4.069 23.813 1.00 86.81 99 HIS A CA 1
ATOM 783 C C . HIS A 1 99 ? -13.120 -4.298 23.529 1.00 86.81 99 HIS A C 1
ATOM 785 O O . HIS A 1 99 ? -12.287 -3.407 23.704 1.00 86.81 99 HIS A O 1
ATOM 791 N N . GLN A 1 100 ? -12.747 -5.524 23.147 1.00 93.44 100 GLN A N 1
ATOM 792 C CA . GLN A 1 100 ? -11.352 -5.852 22.890 1.00 93.44 100 GLN A CA 1
ATOM 793 C C . GLN A 1 100 ? -10.819 -5.025 21.712 1.00 93.44 100 GLN A C 1
ATOM 795 O O . GLN A 1 100 ? -11.451 -4.946 20.661 1.00 93.44 100 GLN A O 1
ATOM 800 N N . LEU A 1 101 ? -9.634 -4.428 21.877 1.00 94.94 101 LEU A N 1
ATOM 801 C CA . LEU A 1 101 ? -8.952 -3.683 20.820 1.00 94.94 101 LEU A CA 1
ATOM 802 C C . LEU A 1 101 ? -8.490 -4.637 19.710 1.00 94.94 101 LEU A C 1
ATOM 804 O O . LEU A 1 101 ? -7.606 -5.467 19.920 1.00 94.94 101 LEU A O 1
ATOM 808 N N . VAL A 1 102 ? -9.075 -4.486 18.524 1.00 96.06 102 VAL A N 1
ATOM 809 C CA . VAL A 1 102 ? -8.803 -5.317 17.345 1.00 96.06 102 VAL A CA 1
ATOM 810 C C . VAL A 1 102 ? -7.790 -4.659 16.416 1.00 96.06 102 VAL A C 1
ATOM 812 O O . VAL A 1 102 ? -6.903 -5.340 15.909 1.00 96.06 102 VAL A O 1
ATOM 815 N N . LEU A 1 103 ? -7.909 -3.351 16.173 1.00 97.31 103 LEU A N 1
ATOM 816 C CA . LEU A 1 103 ? -7.037 -2.614 15.252 1.00 97.31 103 LEU A CA 1
ATOM 817 C C . LEU A 1 103 ? -6.709 -1.233 15.819 1.00 97.31 103 LEU A C 1
ATOM 819 O O . LEU A 1 103 ? -7.609 -0.491 16.210 1.00 97.31 103 LEU A O 1
ATOM 823 N N . HIS A 1 104 ? -5.428 -0.878 15.814 1.00 97.75 104 HIS A N 1
ATOM 824 C CA . HIS A 1 104 ? -4.930 0.418 16.251 1.00 97.75 104 HIS A CA 1
ATOM 825 C C . HIS A 1 104 ? -3.969 0.995 15.213 1.00 97.75 104 HIS A C 1
ATOM 827 O O . HIS A 1 104 ? -2.958 0.386 14.859 1.00 97.75 104 HIS A O 1
ATOM 833 N N . ILE A 1 105 ? -4.302 2.178 14.700 1.00 98.25 105 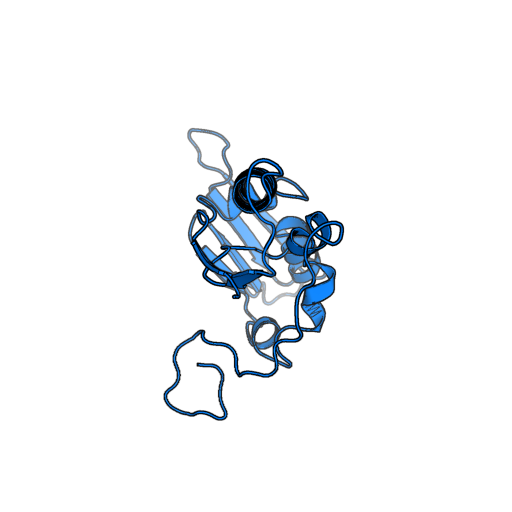ILE A N 1
ATOM 834 C CA . ILE A 1 105 ? -3.527 2.856 13.663 1.00 98.25 105 ILE A CA 1
ATOM 835 C C . ILE A 1 105 ? -3.201 4.266 14.127 1.00 98.25 105 ILE A C 1
ATOM 837 O O . ILE A 1 105 ? -4.099 5.039 14.452 1.00 98.25 105 ILE A O 1
ATOM 841 N N . GLU A 1 106 ? -1.925 4.616 14.052 1.00 97.81 106 GLU A N 1
ATOM 842 C CA . GLU A 1 106 ? -1.416 5.981 14.191 1.00 97.81 106 GLU A CA 1
ATOM 843 C C . GLU A 1 106 ? -0.533 6.309 12.980 1.00 97.81 106 GLU A C 1
ATOM 845 O O . GLU A 1 106 ? -0.371 5.495 12.072 1.00 97.81 106 GLU A O 1
ATOM 850 N N . GLU A 1 107 ? 0.094 7.487 12.945 1.00 96.25 107 GLU A N 1
ATOM 851 C CA . GLU A 1 107 ? 0.977 7.879 11.837 1.00 96.25 107 GLU A CA 1
ATOM 852 C C . GLU A 1 107 ? 2.041 6.811 11.517 1.00 96.25 107 GLU A C 1
ATOM 854 O O . GLU A 1 107 ? 2.283 6.510 10.346 1.00 96.25 107 GLU A O 1
ATOM 859 N N . LYS A 1 108 ? 2.642 6.214 12.551 1.00 96.19 108 LYS A N 1
ATOM 860 C CA . LYS A 1 108 ? 3.724 5.222 12.444 1.00 96.19 108 LYS A CA 1
ATOM 861 C C . LYS A 1 108 ? 3.391 3.875 13.087 1.00 96.19 108 LYS A C 1
ATOM 863 O O . LYS A 1 108 ? 4.281 3.042 13.217 1.00 96.19 108 LYS A O 1
ATOM 868 N N . LEU A 1 109 ? 2.132 3.662 13.463 1.00 96.25 109 LEU A N 1
ATOM 869 C CA . LEU A 1 109 ? 1.668 2.451 14.133 1.00 96.25 109 LEU A CA 1
ATOM 870 C C . LEU A 1 109 ? 0.590 1.767 13.296 1.00 96.25 109 LEU A C 1
ATOM 872 O O . LEU A 1 109 ? -0.277 2.440 12.734 1.00 96.25 109 LEU A O 1
ATOM 876 N N . PHE A 1 110 ? 0.671 0.445 13.198 1.00 95.94 110 PHE A N 1
ATOM 877 C CA . PHE A 1 110 ? -0.373 -0.410 12.646 1.00 95.94 110 PHE A CA 1
ATOM 878 C C . PHE A 1 110 ? -0.340 -1.725 13.426 1.00 95.94 110 PHE A C 1
ATOM 880 O O . PHE A 1 110 ? 0.489 -2.589 13.155 1.00 95.94 110 PHE A O 1
ATOM 887 N N . GLU A 1 111 ? -1.205 -1.845 14.424 1.00 95.88 111 GLU A N 1
ATOM 888 C CA . GLU A 1 111 ? -1.310 -3.023 15.283 1.00 95.88 111 GLU A CA 1
ATOM 889 C C . GLU A 1 111 ? -2.660 -3.684 15.053 1.00 95.88 111 GLU A C 1
ATOM 891 O O . GLU A 1 111 ? -3.699 -3.032 15.143 1.00 95.88 111 GLU A O 1
ATOM 896 N N . TYR A 1 112 ? -2.647 -4.979 14.756 1.00 95.38 112 TYR A N 1
ATOM 897 C CA . TYR A 1 112 ? -3.854 -5.763 14.542 1.00 95.38 112 TYR A CA 1
ATOM 898 C C . TYR A 1 112 ? -3.797 -7.016 15.402 1.00 95.38 112 TYR A C 1
ATOM 900 O O . TYR A 1 112 ? -2.823 -7.757 15.340 1.00 95.38 112 TYR A O 1
ATOM 908 N N . LEU A 1 113 ? -4.850 -7.282 16.169 1.00 93.75 113 LEU A N 1
ATOM 909 C CA . LEU A 1 113 ? -4.899 -8.375 17.138 1.00 93.75 113 LEU A CA 1
ATOM 910 C C . LEU A 1 113 ? -4.595 -9.747 16.512 1.00 93.75 113 LEU A C 1
ATOM 912 O O . LEU A 1 113 ? -3.926 -10.578 17.125 1.00 93.75 113 LEU A O 1
ATOM 916 N N . HIS A 1 114 ? -5.054 -9.987 15.280 1.00 92.06 114 HIS A N 1
ATOM 917 C CA . HIS A 1 114 ? -4.878 -11.263 14.581 1.00 92.06 114 HIS A CA 1
ATOM 918 C C . HIS A 1 114 ? -3.762 -11.201 13.526 1.00 92.06 114 HIS A C 1
ATOM 920 O O . HIS A 1 114 ? -3.972 -11.533 12.359 1.00 92.06 114 HIS A O 1
ATOM 926 N N . GLU A 1 115 ? -2.551 -10.797 13.928 1.00 88.69 115 GLU A N 1
ATOM 927 C CA . GLU A 1 115 ? -1.388 -10.616 13.037 1.00 88.69 115 GLU A CA 1
ATOM 928 C C . GLU A 1 115 ? -1.021 -11.835 12.174 1.00 88.69 115 GLU A C 1
ATOM 930 O O . GLU A 1 115 ? -0.334 -11.695 11.159 1.00 88.69 115 GLU A O 1
ATOM 935 N N . ALA A 1 116 ? -1.446 -13.036 12.575 1.00 86.38 116 ALA A N 1
ATOM 936 C CA . ALA A 1 116 ? -1.205 -14.270 11.834 1.00 86.38 116 ALA A CA 1
ATOM 937 C C . ALA A 1 116 ? -1.681 -14.170 10.375 1.00 86.38 116 ALA A C 1
ATOM 939 O O . ALA A 1 116 ? -1.012 -14.692 9.487 1.00 86.38 116 ALA A O 1
ATOM 940 N N . ILE A 1 117 ? -2.742 -13.400 10.097 1.00 87.88 117 ILE A N 1
ATOM 941 C CA . ILE A 1 117 ? -3.265 -13.186 8.738 1.00 87.88 117 ILE A CA 1
ATOM 942 C C . ILE A 1 117 ? -2.230 -12.597 7.761 1.00 87.88 117 ILE A C 1
ATOM 944 O O . ILE A 1 117 ? -2.332 -12.809 6.553 1.00 87.88 117 ILE A O 1
ATOM 948 N N . PHE A 1 118 ? -1.233 -11.860 8.263 1.00 85.00 118 PHE A N 1
ATOM 949 C CA . PHE A 1 118 ? -0.176 -11.268 7.436 1.00 85.00 118 PHE A CA 1
ATOM 950 C C . PHE A 1 118 ? 0.965 -12.243 7.134 1.00 85.00 118 PHE A C 1
ATOM 952 O O . PHE A 1 118 ? 1.746 -12.000 6.218 1.00 85.00 118 PHE A O 1
ATOM 959 N N . ARG A 1 119 ? 1.077 -13.327 7.909 1.00 80.75 119 ARG A N 1
ATOM 960 C CA . ARG A 1 119 ? 2.196 -14.279 7.861 1.00 80.75 119 ARG A CA 1
ATOM 961 C C . ARG A 1 119 ? 1.782 -15.632 7.288 1.00 80.75 119 ARG A C 1
ATOM 963 O O . ARG A 1 119 ? 2.547 -16.251 6.554 1.00 80.75 119 ARG A O 1
ATOM 970 N N . GLU A 1 120 ? 0.577 -16.091 7.606 1.00 82.12 120 GLU A N 1
ATOM 971 C CA . GLU A 1 120 ? 0.057 -17.377 7.152 1.00 82.12 120 GLU A CA 1
ATOM 972 C C . GLU A 1 120 ? -0.147 -17.398 5.632 1.00 82.12 120 GLU A C 1
ATOM 974 O O . GLU A 1 120 ? -0.677 -16.457 5.038 1.00 82.12 120 GLU A O 1
ATOM 979 N N . ASP A 1 121 ? 0.298 -18.488 4.997 1.00 80.75 121 ASP A N 1
ATOM 980 C CA . ASP A 1 121 ? 0.202 -18.719 3.547 1.00 80.75 121 ASP A CA 1
ATOM 981 C C . ASP A 1 121 ? 0.692 -17.525 2.698 1.00 80.75 121 ASP A C 1
ATOM 983 O O . ASP A 1 121 ? 0.092 -17.185 1.677 1.00 80.75 121 ASP A O 1
ATOM 987 N N . ASN A 1 122 ? 1.764 -16.850 3.140 1.00 77.06 122 ASN A N 1
ATOM 988 C CA . ASN A 1 122 ? 2.316 -15.640 2.513 1.00 77.06 122 ASN A CA 1
ATOM 989 C C . ASN A 1 122 ? 1.270 -14.529 2.295 1.00 77.06 122 ASN A C 1
ATOM 991 O O . ASN A 1 122 ? 1.314 -13.808 1.297 1.00 77.06 122 ASN A O 1
ATOM 995 N N . GLY A 1 123 ? 0.282 -14.424 3.189 1.00 83.00 123 GLY A N 1
ATOM 996 C CA . GLY A 1 123 ? -0.759 -13.406 3.106 1.00 83.00 123 GLY A CA 1
ATOM 997 C C . GLY A 1 123 ? -1.627 -13.526 1.850 1.00 83.00 123 GLY A C 1
ATOM 998 O O . GLY A 1 123 ? -2.213 -12.530 1.419 1.00 83.00 123 GLY A O 1
ATOM 999 N N . LYS A 1 124 ? -1.746 -14.719 1.239 1.00 86.19 124 LYS A N 1
ATOM 1000 C CA . LYS A 1 124 ? -2.513 -14.923 -0.008 1.00 86.19 124 LYS A CA 1
ATOM 1001 C C . LYS A 1 124 ? -3.934 -14.365 0.044 1.00 86.19 124 LYS A C 1
ATOM 1003 O O . LYS A 1 124 ? -4.410 -13.808 -0.947 1.00 86.19 124 LYS A O 1
ATOM 1008 N N . ALA A 1 125 ? -4.599 -14.454 1.197 1.00 89.12 125 ALA A N 1
ATOM 1009 C CA . ALA A 1 125 ? -5.938 -13.899 1.407 1.00 89.12 125 ALA A CA 1
ATOM 1010 C C . ALA A 1 125 ? -6.009 -12.372 1.186 1.00 89.12 125 ALA A C 1
ATOM 1012 O O . ALA A 1 125 ? -7.069 -11.837 0.844 1.00 89.12 125 ALA A O 1
ATOM 1013 N N . LEU A 1 126 ? -4.884 -11.672 1.350 1.00 91.75 126 LEU A N 1
ATOM 1014 C CA . LEU A 1 126 ? -4.758 -10.225 1.231 1.00 91.75 126 LEU A CA 1
ATOM 1015 C C . LEU A 1 126 ? -4.284 -9.764 -0.156 1.00 91.75 126 LEU A C 1
ATOM 1017 O O . LEU A 1 126 ? -4.469 -8.595 -0.485 1.00 91.75 126 LEU A O 1
ATOM 1021 N N . LEU A 1 127 ? -3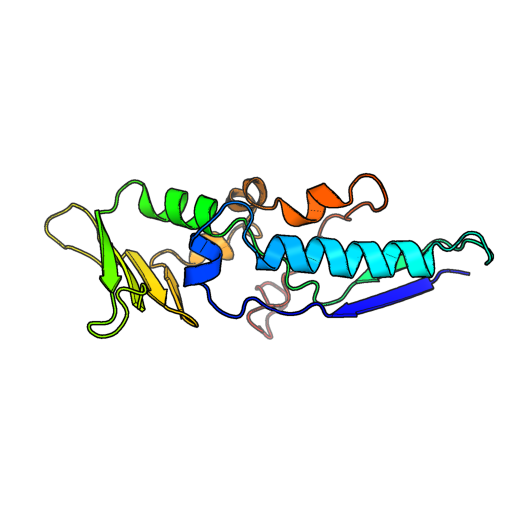.782 -10.659 -1.018 1.00 89.81 127 LEU A N 1
ATOM 1022 C CA . LEU A 1 127 ? -3.312 -10.315 -2.375 1.00 89.81 127 LEU A CA 1
ATOM 1023 C C . LEU A 1 127 ? -4.399 -9.683 -3.258 1.00 89.81 127 LEU A C 1
ATOM 1025 O O . LEU A 1 127 ? -4.108 -8.956 -4.208 1.00 89.81 127 LEU A O 1
ATOM 1029 N N . LYS A 1 128 ? -5.682 -9.890 -2.936 1.00 93.12 128 LYS A N 1
ATOM 1030 C CA . LYS A 1 128 ? -6.790 -9.178 -3.595 1.00 93.12 128 LYS A CA 1
ATOM 1031 C C . LYS A 1 128 ? -6.701 -7.650 -3.434 1.00 93.12 128 LYS A C 1
ATOM 1033 O O . LYS A 1 128 ? -7.198 -6.937 -4.310 1.00 93.12 128 LYS A O 1
ATOM 1038 N N . TYR A 1 129 ? -6.046 -7.173 -2.372 1.00 95.31 129 TYR A N 1
ATOM 1039 C CA . TYR A 1 129 ? -5.773 -5.762 -2.085 1.00 95.31 129 TYR A CA 1
ATOM 1040 C C . TYR A 1 129 ? -4.437 -5.271 -2.643 1.00 95.31 129 TYR A C 1
ATOM 1042 O O . TYR A 1 129 ? -4.180 -4.070 -2.586 1.00 95.31 129 TYR A O 1
ATOM 1050 N N . ASP A 1 130 ? -3.612 -6.148 -3.221 1.00 92.75 130 ASP A N 1
ATOM 1051 C CA . ASP A 1 130 ? -2.442 -5.711 -3.971 1.00 92.75 130 ASP A CA 1
ATOM 1052 C C . ASP A 1 130 ? -2.880 -5.147 -5.331 1.00 92.75 130 ASP A C 1
ATOM 1054 O O . ASP A 1 130 ? -3.312 -5.852 -6.262 1.00 92.75 130 ASP A O 1
ATOM 1058 N N . LYS A 1 131 ? -2.838 -3.816 -5.404 1.00 92.75 131 LYS A N 1
ATOM 1059 C CA . LYS A 1 131 ? -3.232 -3.029 -6.573 1.00 92.75 131 LYS A CA 1
ATOM 1060 C C . LYS A 1 131 ? -2.042 -2.322 -7.223 1.00 92.75 131 LYS A C 1
ATOM 1062 O O . LYS A 1 131 ? -2.179 -1.911 -8.376 1.00 92.75 131 LYS A O 1
ATOM 1067 N N . GLU A 1 132 ? -0.898 -2.196 -6.545 1.00 95.00 132 GLU A N 1
ATOM 1068 C CA . GLU A 1 132 ? 0.243 -1.420 -7.056 1.00 95.00 132 GLU A CA 1
ATOM 1069 C C . GLU A 1 132 ? 0.900 -2.116 -8.241 1.00 95.00 132 GLU A C 1
ATOM 1071 O O . GLU A 1 132 ? 1.075 -1.502 -9.297 1.00 95.00 132 GLU A O 1
ATOM 1076 N N . VAL A 1 133 ? 1.142 -3.425 -8.133 1.00 90.19 133 VAL A N 1
ATOM 1077 C CA . VAL A 1 133 ? 1.759 -4.200 -9.217 1.00 90.19 133 VAL A CA 1
ATOM 1078 C C . VAL A 1 133 ? 0.904 -4.219 -10.488 1.00 90.19 133 VAL A C 1
ATOM 1080 O O . VAL A 1 133 ? 1.413 -4.218 -11.613 1.00 90.19 133 VAL A O 1
ATOM 1083 N N . ARG A 1 134 ? -0.427 -4.147 -10.341 1.00 91.00 134 ARG A N 1
ATOM 1084 C CA . ARG A 1 134 ? -1.368 -4.155 -11.475 1.00 91.00 134 ARG A CA 1
ATOM 1085 C C . ARG A 1 134 ? -1.134 -2.990 -12.427 1.00 91.00 134 ARG A C 1
ATOM 1087 O O . ARG A 1 134 ? -1.390 -3.134 -13.620 1.00 91.00 134 ARG A O 1
ATOM 1094 N N . ALA A 1 135 ? -0.628 -1.866 -11.918 1.00 92.19 135 ALA A N 1
ATOM 1095 C CA . ALA A 1 135 ? -0.367 -0.668 -12.701 1.00 92.19 135 ALA A CA 1
ATOM 1096 C C . ALA A 1 135 ? 0.789 -0.816 -13.701 1.00 92.19 135 ALA A C 1
ATOM 1098 O O . ALA A 1 135 ? 1.023 0.136 -14.444 1.00 92.19 135 ALA A O 1
ATOM 1099 N N . PHE A 1 136 ? 1.501 -1.949 -13.710 1.00 94.88 136 PHE A N 1
ATOM 1100 C CA . PHE A 1 136 ? 2.679 -2.179 -14.550 1.00 94.88 136 PHE A CA 1
ATOM 1101 C C . PHE A 1 136 ? 2.621 -3.460 -15.386 1.00 94.88 136 PHE A C 1
ATOM 1103 O O . PHE A 1 136 ? 3.593 -3.783 -16.065 1.00 94.88 136 PHE A O 1
ATOM 1110 N N . ARG A 1 137 ? 1.492 -4.180 -15.386 1.00 93.19 137 ARG A N 1
ATOM 1111 C CA . ARG A 1 137 ? 1.314 -5.422 -16.169 1.00 93.19 137 ARG A CA 1
ATOM 1112 C C . ARG A 1 137 ? 1.457 -5.227 -17.682 1.00 93.19 137 ARG A C 1
ATOM 1114 O O . ARG A 1 137 ? 1.586 -6.199 -18.416 1.00 93.19 137 ARG A O 1
ATOM 1121 N N . ASP A 1 138 ? 1.403 -3.982 -18.145 1.00 94.00 138 ASP A N 1
ATOM 1122 C CA . ASP A 1 138 ? 1.653 -3.585 -19.528 1.00 94.00 138 ASP A CA 1
ATOM 1123 C C . ASP A 1 138 ? 3.143 -3.611 -19.911 1.00 94.00 138 ASP A C 1
ATOM 1125 O O . ASP A 1 138 ? 3.455 -3.703 -21.096 1.00 94.00 138 ASP A O 1
ATOM 1129 N N . VAL A 1 139 ? 4.056 -3.528 -18.936 1.00 93.00 139 VAL A N 1
ATOM 1130 C CA . VAL A 1 139 ? 5.505 -3.382 -19.177 1.00 93.00 139 VAL A CA 1
ATOM 1131 C C . VAL A 1 139 ? 6.376 -4.391 -18.437 1.00 93.00 139 VAL A C 1
ATOM 1133 O O . VAL A 1 139 ? 7.469 -4.693 -18.907 1.00 93.00 139 VAL A O 1
ATOM 1136 N N . ILE A 1 140 ? 5.922 -4.923 -17.303 1.00 93.06 140 ILE A N 1
ATOM 1137 C CA . ILE A 1 140 ? 6.651 -5.922 -16.518 1.00 93.06 140 ILE A CA 1
ATOM 1138 C C . ILE A 1 140 ? 5.721 -7.056 -16.090 1.00 93.06 140 ILE A C 1
ATOM 1140 O O . ILE A 1 140 ? 4.503 -6.895 -15.984 1.00 93.06 140 ILE A O 1
ATOM 1144 N N . ARG A 1 141 ? 6.327 -8.211 -15.820 1.00 93.19 141 ARG A N 1
ATOM 1145 C CA . ARG A 1 141 ? 5.674 -9.377 -15.230 1.00 93.19 141 ARG A CA 1
ATOM 1146 C C . ARG A 1 141 ? 6.303 -9.638 -13.868 1.00 93.19 141 ARG A C 1
ATOM 1148 O O . ARG A 1 141 ? 7.523 -9.713 -13.768 1.00 93.19 141 ARG A O 1
ATOM 1155 N N . GLU A 1 142 ? 5.463 -9.769 -12.853 1.00 91.06 142 GLU A N 1
ATOM 1156 C CA . GLU A 1 142 ? 5.874 -10.251 -11.538 1.00 91.06 142 GLU A CA 1
ATOM 1157 C C . GLU A 1 142 ? 6.021 -11.776 -11.574 1.00 91.06 142 GLU A C 1
ATOM 1159 O O . GLU A 1 142 ? 5.191 -12.469 -12.167 1.00 91.06 142 GLU A O 1
ATOM 1164 N N . GLU A 1 143 ? 7.098 -12.284 -10.981 1.00 88.81 143 GLU A N 1
ATOM 1165 C CA . GLU A 1 143 ? 7.347 -13.718 -10.837 1.00 88.81 143 GLU A CA 1
ATOM 1166 C C . GLU A 1 143 ? 6.850 -14.201 -9.473 1.00 88.81 143 GLU A C 1
ATOM 1168 O O . GLU A 1 143 ? 6.950 -13.479 -8.482 1.00 88.81 143 GLU A O 1
ATOM 1173 N N . ASP A 1 144 ? 6.357 -15.439 -9.413 1.00 82.44 144 ASP A N 1
ATOM 1174 C CA . ASP A 1 144 ? 5.878 -16.024 -8.161 1.00 82.44 144 ASP A CA 1
ATOM 1175 C C . ASP A 1 144 ? 6.993 -16.068 -7.107 1.00 82.44 144 ASP A C 1
ATOM 1177 O O . ASP A 1 144 ? 8.086 -16.601 -7.342 1.00 82.44 144 ASP A O 1
ATOM 1181 N N . ILE A 1 145 ? 6.686 -15.583 -5.904 1.00 74.69 145 ILE A N 1
ATOM 1182 C CA . ILE A 1 145 ? 7.582 -15.685 -4.753 1.00 74.69 145 ILE A CA 1
ATOM 1183 C C . ILE A 1 145 ? 7.618 -17.148 -4.299 1.00 74.69 145 ILE A C 1
ATOM 1185 O O . ILE A 1 145 ? 6.701 -17.650 -3.650 1.00 74.69 145 ILE A O 1
ATOM 1189 N N . LYS A 1 146 ? 8.690 -17.852 -4.670 1.00 76.25 146 LYS A N 1
ATOM 1190 C CA . LYS A 1 146 ? 8.969 -19.240 -4.249 1.00 76.25 146 LYS A CA 1
ATOM 1191 C C . LYS A 1 146 ? 9.961 -19.334 -3.089 1.00 76.25 146 LYS A C 1
ATOM 1193 O O . LYS A 1 146 ? 10.290 -20.436 -2.661 1.00 76.25 146 LYS A O 1
ATOM 1198 N N . PHE A 1 147 ? 10.471 -18.198 -2.632 1.00 70.50 147 PHE A N 1
ATOM 1199 C CA . PHE A 1 147 ? 11.394 -18.095 -1.508 1.00 70.50 147 PHE A CA 1
ATOM 1200 C C . PHE A 1 147 ? 10.631 -17.674 -0.241 1.00 70.50 147 PHE A C 1
ATOM 1202 O O . PHE A 1 147 ? 9.583 -17.035 -0.359 1.00 70.50 147 PHE A O 1
ATOM 1209 N N . PRO A 1 148 ? 11.104 -18.055 0.960 1.00 57.84 148 PRO A N 1
ATOM 1210 C CA . PRO A 1 148 ? 10.478 -17.626 2.206 1.00 57.84 148 PRO A CA 1
ATOM 1211 C C . PRO A 1 148 ? 10.493 -16.091 2.320 1.00 57.84 148 PRO A C 1
ATOM 1213 O O . PRO A 1 148 ? 11.423 -15.454 1.815 1.00 57.84 148 PRO A O 1
ATOM 1216 N N . PRO A 1 149 ? 9.477 -15.480 2.956 1.00 62.44 149 PRO A N 1
ATOM 1217 C CA . PRO A 1 149 ? 9.476 -14.048 3.219 1.00 62.44 149 PRO A CA 1
ATOM 1218 C C . PRO A 1 149 ? 10.716 -13.648 4.024 1.00 62.44 149 PRO A C 1
ATOM 1220 O O . PRO A 1 149 ? 11.219 -14.408 4.850 1.00 62.44 149 PRO A O 1
ATOM 1223 N N . SER A 1 150 ? 11.229 -12.455 3.736 1.00 62.50 150 SER A N 1
ATOM 1224 C CA . SER A 1 150 ? 12.465 -11.920 4.309 1.00 62.50 150 SER A CA 1
ATOM 1225 C C . SER A 1 150 ? 12.246 -10.994 5.515 1.00 62.50 150 SER A C 1
ATOM 1227 O O . SER A 1 150 ? 13.188 -10.292 5.874 1.00 62.50 150 SER A O 1
ATOM 1229 N N . TYR A 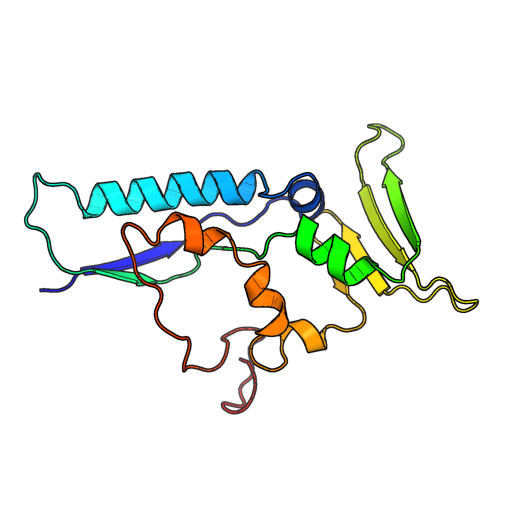1 151 ? 11.016 -10.917 6.052 1.00 58.31 151 TYR A N 1
ATOM 1230 C CA . TYR A 1 151 ? 10.674 -10.185 7.285 1.00 58.31 151 TYR A CA 1
ATOM 1231 C C . TYR A 1 151 ? 9.493 -10.831 8.044 1.00 58.31 151 TYR A C 1
ATOM 1233 O O . TYR A 1 151 ? 8.484 -11.148 7.393 1.00 58.31 151 TYR A O 1
ATOM 1241 N N . PRO A 1 152 ? 9.538 -10.924 9.400 1.00 61.34 152 PRO A N 1
ATOM 1242 C CA . PRO A 1 152 ? 10.613 -10.503 10.323 1.00 61.34 152 PRO A CA 1
ATOM 1243 C C . PRO A 1 152 ? 11.763 -11.505 10.560 1.00 61.34 152 PRO A C 1
ATOM 1245 O O . PRO A 1 152 ? 11.503 -12.661 10.883 1.00 61.34 152 PRO A O 1
ATOM 1248 N N . TYR A 1 153 ? 13.027 -11.028 10.503 1.00 54.91 153 TYR A N 1
ATOM 1249 C CA . TYR A 1 153 ? 14.231 -11.895 10.427 1.00 54.91 153 TYR A CA 1
ATOM 1250 C C . TYR A 1 153 ? 14.229 -13.042 11.438 1.00 54.91 153 TYR A C 1
ATOM 1252 O O . TYR A 1 153 ? 14.209 -12.816 12.646 1.00 54.91 153 TYR A O 1
ATOM 1260 N N . SER A 1 154 ? 14.320 -14.266 10.919 1.00 61.16 154 SER A N 1
ATOM 1261 C CA . SER A 1 154 ? 14.420 -15.531 11.637 1.00 61.16 154 SER A CA 1
ATOM 1262 C C . SER A 1 154 ? 15.603 -16.326 11.113 1.00 61.16 154 SER A C 1
ATOM 1264 O O . SER A 1 154 ? 15.819 -16.461 9.913 1.00 61.16 154 SER A O 1
ATOM 1266 N N . GLU A 1 155 ? 16.379 -16.892 12.027 1.00 62.62 155 GLU A N 1
ATOM 1267 C CA . GLU A 1 155 ? 17.483 -17.784 11.670 1.00 62.62 155 GLU A CA 1
ATOM 1268 C C . GLU A 1 155 ? 16.996 -19.182 11.244 1.00 62.62 155 GLU A C 1
ATOM 1270 O O . GLU A 1 155 ? 17.766 -19.964 10.680 1.00 62.62 155 GLU A O 1
ATOM 1275 N N . ASP A 1 156 ? 15.720 -19.509 11.487 1.00 66.12 156 ASP A N 1
ATOM 1276 C CA . ASP A 1 156 ? 15.104 -20.749 11.020 1.00 66.12 156 ASP A CA 1
ATOM 1277 C C . ASP A 1 156 ? 14.631 -20.593 9.569 1.00 66.12 156 ASP A C 1
ATOM 1279 O O . ASP A 1 156 ? 13.636 -19.932 9.286 1.00 66.12 156 ASP A O 1
ATOM 1283 N N . HIS A 1 157 ? 15.322 -21.268 8.650 1.00 59.94 157 HIS A N 1
ATOM 1284 C CA . HIS A 1 157 ? 15.019 -21.294 7.215 1.00 59.94 157 HIS A CA 1
ATOM 1285 C C . HIS A 1 157 ? 13.629 -21.858 6.865 1.00 59.94 157 HIS A C 1
ATOM 1287 O O . HIS A 1 157 ? 13.206 -21.734 5.715 1.00 59.94 157 HIS A O 1
ATOM 1293 N N . ASN A 1 158 ? 12.938 -22.504 7.814 1.00 63.12 158 ASN A N 1
ATOM 1294 C CA . ASN A 1 158 ? 11.560 -22.979 7.645 1.00 63.12 158 ASN A CA 1
ATOM 1295 C C . ASN A 1 158 ? 10.508 -21.990 8.157 1.00 63.12 158 ASN A C 1
ATOM 1297 O O . ASN A 1 158 ? 9.311 -22.244 8.015 1.00 63.12 158 ASN A O 1
ATOM 1301 N N . GLN A 1 159 ? 10.928 -20.891 8.772 1.00 55.47 159 GLN A N 1
ATOM 1302 C CA . GLN A 1 159 ? 10.048 -19.823 9.218 1.00 55.47 159 GLN A CA 1
ATOM 1303 C C . GLN A 1 159 ? 10.217 -18.609 8.304 1.00 55.47 159 GLN A C 1
ATOM 1305 O O . GLN A 1 159 ? 11.209 -18.522 7.577 1.00 55.47 159 GLN A O 1
ATOM 1310 N N . PRO A 1 160 ? 9.250 -17.674 8.301 1.00 52.41 160 PRO A N 1
ATOM 1311 C CA . PRO A 1 160 ? 9.526 -16.329 7.827 1.00 52.41 160 PRO A CA 1
ATOM 1312 C C . PRO A 1 160 ? 10.843 -15.874 8.447 1.00 52.41 160 PRO A C 1
ATOM 1314 O O . PRO A 1 160 ? 10.951 -15.872 9.675 1.00 52.41 160 PRO A O 1
ATOM 1317 N N . THR A 1 161 ? 11.819 -15.530 7.595 1.00 49.41 161 THR A N 1
ATOM 1318 C CA . THR A 1 161 ? 12.782 -14.500 7.980 1.00 49.41 161 THR A CA 1
ATOM 1319 C C . THR A 1 161 ? 12.018 -13.210 8.137 1.00 49.41 161 THR A C 1
ATOM 1321 O O . THR A 1 161 ? 10.777 -13.189 8.110 1.00 49.41 161 THR A O 1
#

Foldseek 3Di:
DEAEAEDAADAQQFLLQCQPDVRGPSLVVLLVVVVVVLCVLCPPVDDDHHYDYDYHSNQDFSSNVVVCVQQVQWDWDFDADPPPRHTAKIWTFHPDPVRHTAWIGGGPDTDGPPCVCCFPPVNVVRCVRRPSVVSCPVPDDDDDPPAAAQPPDDPDRVGHD

Radius of gyration: 18.91 Å; chains: 1; bounding box: 43×45×54 Å

Organism: NCBI:txid60296

InterPro domains:
  IPR036691 Endonuclease/exonuclease/phosphatase superfamily [G3DSA:3.60.10.10] (1-161)
  IPR036691 Endonuclease/exonuclease/phosphatase superfamily [SSF56219] (2-158)
  IPR039737 Type I inositol 1,4,5-trisphosphate 5-phosphatase [PTHR12997] (2-160)

pLDDT: mean 89.72, std 10.78, range [49.41, 98.25]